Protein AF-A0A6A4NNN2-F1 (afdb_monomer)

Sequence (58 aa):
MKASMEYLLYNARVDVIFQGHVHAYERFTRVYKGKGNKCGPIYITIGDGGNREGLATK

Nearest PDB structures (foldseek):
  6gja-assembly1_A  TM=9.794E-01  e=1.237E-04  Triticum aestivum
  6gj2-assembly1_A  TM=9.791E-01  e=1.980E-04  Triticum aestivum
  6gj9-assembly1_A  TM=9.787E-01  e=2.117E-04  Triticum aestivum
  6git-assembly1_A  TM=9.796E-01  e=2.117E-04  Triticum aestivum
  6giz-assembly1_A  TM=9.791E-01  e=2.422E-04  Triticum aestivum

Radius of gyration: 12.99 Å; Cα contacts (8 Å, |Δi|>4): 95; chains: 1; bounding box: 31×17×33 Å

Solvent-accessible surface area (backbone atoms only — not comparable to full-atom values): 3546 Å² total; per-residue (Å²): 110,62,90,79,43,51,64,58,45,47,74,69,58,43,64,68,46,82,41,54,89,52,26,41,78,47,75,55,70,34,37,49,97,92,36,83,30,98,73,27,28,28,45,32,35,64,25,53,81,75,58,96,87,54,68,69,76,134

Foldseek 3Di:
DCVVCLVVCLVVQAAEDEEADALDWDWDAFDGPRDHDPSHHIYIYDNVPPDPVHHDDD

Organism: Lupinus albus (NCBI:txid3870)

Mean predicted aligned error: 2.44 Å

InterPro domains:
  IPR029052 Metallo-dependent phosphatase-like [G3DSA:3.60.21.10] (1-58)
  IPR029052 Metallo-dependent phosphatase-like [SSF56300] (5-56)
  IPR039331 Purple acid phosphatase-like [PTHR22953] (1-57)

Secondary structure (DSSP, 8-state):
-HHHHHHHHHHTT--EEEE-SSSSEEEPPSEETTEE-TTSPEEEEE--S--TT-SPP-

Structure (mmCIF, N/CA/C/O backbone):
data_AF-A0A6A4NNN2-F1
#
_entry.id   AF-A0A6A4NNN2-F1
#
loop_
_atom_site.group_PDB
_atom_site.id
_atom_site.type_symbol
_atom_site.label_atom_id
_atom_site.label_alt_id
_atom_site.label_comp_id
_atom_site.label_asym_id
_atom_site.label_entity_id
_atom_site.label_seq_id
_atom_site.pdbx_PDB_ins_code
_atom_site.Cartn_x
_atom_site.Cartn_y
_atom_site.Cartn_z
_atom_site.occupancy
_atom_site.B_iso_or_equiv
_atom_site.auth_seq_id
_atom_site.auth_comp_id
_atom_site.auth_asym_id
_atom_site.auth_atom_id
_atom_site.pdbx_PDB_model_num
ATOM 1 N N . MET A 1 1 ? -6.950 10.599 -6.350 1.00 92.12 1 MET A N 1
ATOM 2 C CA . MET A 1 1 ? -7.361 9.218 -5.996 1.00 92.12 1 MET A CA 1
ATOM 3 C C . MET A 1 1 ? -7.497 9.008 -4.488 1.00 92.12 1 MET A C 1
ATOM 5 O O . MET A 1 1 ? -8.607 8.744 -4.045 1.00 92.12 1 MET A O 1
ATOM 9 N N . LYS A 1 2 ? -6.424 9.160 -3.690 1.00 94.00 2 LYS A N 1
ATOM 10 C CA . LYS A 1 2 ? -6.434 8.864 -2.241 1.00 94.00 2 LYS A CA 1
ATOM 11 C C . LYS A 1 2 ? -7.591 9.519 -1.472 1.00 94.00 2 LYS A C 1
ATOM 13 O O . LYS A 1 2 ? -8.378 8.804 -0.873 1.00 94.00 2 LYS A O 1
ATOM 18 N N . ALA A 1 3 ? -7.740 10.845 -1.548 1.00 95.50 3 ALA A N 1
ATOM 19 C CA . ALA A 1 3 ? -8.774 11.574 -0.801 1.00 95.50 3 ALA A CA 1
ATOM 20 C C . ALA A 1 3 ? -10.207 11.072 -1.070 1.00 95.50 3 ALA A C 1
ATOM 22 O O . ALA A 1 3 ? -11.035 11.071 -0.167 1.00 95.50 3 ALA A O 1
ATOM 23 N N . SER A 1 4 ? -10.483 10.614 -2.293 1.00 97.81 4 SER A N 1
ATOM 24 C CA . SER A 1 4 ? -11.802 10.123 -2.698 1.00 97.81 4 SER A CA 1
ATOM 25 C C . SER A 1 4 ? -12.052 8.671 -2.278 1.00 97.81 4 SER A C 1
ATOM 27 O O . SER A 1 4 ? -13.177 8.328 -1.939 1.00 97.81 4 SER A O 1
ATOM 29 N N . MET A 1 5 ? -11.025 7.812 -2.307 1.00 98.00 5 MET A N 1
ATOM 30 C CA . MET A 1 5 ? -11.179 6.352 -2.173 1.00 98.00 5 MET A CA 1
ATOM 31 C C . MET A 1 5 ? -10.734 5.792 -0.816 1.00 98.00 5 MET A C 1
ATOM 33 O O . MET A 1 5 ? -11.227 4.748 -0.399 1.00 98.00 5 MET A O 1
ATOM 37 N N . GLU A 1 6 ? -9.825 6.465 -0.104 1.00 97.88 6 GLU A N 1
ATOM 38 C CA . GLU A 1 6 ? -9.204 5.939 1.124 1.00 97.88 6 GLU A CA 1
ATOM 39 C C . GLU A 1 6 ? -10.244 5.600 2.205 1.00 97.88 6 GLU A C 1
ATOM 41 O O . GLU A 1 6 ? -10.113 4.586 2.885 1.00 97.88 6 GLU A O 1
ATOM 46 N N . TYR A 1 7 ? -11.311 6.399 2.327 1.00 98.12 7 TYR A N 1
ATOM 47 C CA . TYR A 1 7 ? -12.413 6.131 3.260 1.00 98.12 7 TYR A CA 1
ATOM 48 C C . TYR A 1 7 ? -13.183 4.848 2.913 1.00 98.12 7 TYR A C 1
ATOM 50 O O . TYR A 1 7 ? -13.439 4.024 3.790 1.00 98.12 7 TYR A O 1
ATOM 58 N N . LEU A 1 8 ? -13.518 4.662 1.633 1.00 98.44 8 LEU A N 1
ATOM 59 C CA . LEU A 1 8 ? -14.237 3.484 1.150 1.00 98.44 8 LEU A CA 1
ATOM 60 C C . LEU A 1 8 ? -13.418 2.208 1.381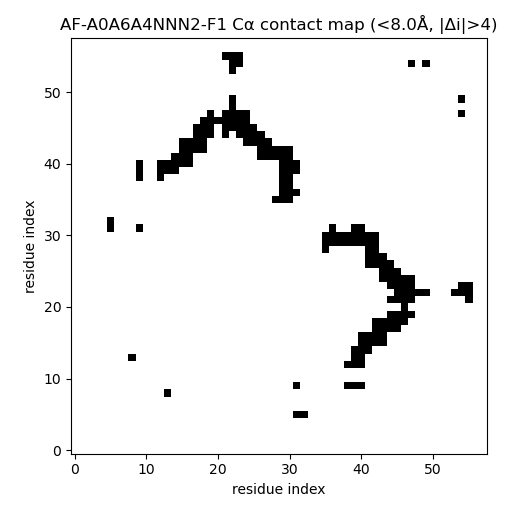 1.00 98.44 8 LEU A C 1
ATOM 62 O O . LEU A 1 8 ? -13.930 1.243 1.942 1.00 98.44 8 LEU A O 1
ATOM 66 N N . LEU A 1 9 ? -12.137 2.224 0.999 1.00 98.31 9 LEU A N 1
ATOM 67 C CA . LEU A 1 9 ? -11.243 1.067 1.125 1.00 98.31 9 LEU A CA 1
ATOM 68 C C . LEU A 1 9 ? -10.973 0.702 2.591 1.00 98.31 9 LEU A C 1
ATOM 70 O O . LEU A 1 9 ? -10.938 -0.477 2.939 1.00 98.31 9 LEU A O 1
ATOM 74 N N . TYR A 1 10 ? -10.839 1.706 3.462 1.00 98.31 10 TYR A N 1
ATOM 75 C CA . TYR A 1 10 ? -10.716 1.488 4.902 1.00 98.31 10 TYR A CA 1
ATOM 76 C C . TYR A 1 10 ? -11.971 0.820 5.484 1.00 98.31 10 TYR A C 1
ATOM 78 O O . TYR A 1 10 ? -11.865 -0.170 6.207 1.00 98.31 10 TYR A O 1
ATOM 86 N N . ASN A 1 11 ? -13.166 1.308 5.134 1.00 98.12 11 ASN A N 1
ATOM 87 C CA . ASN A 1 11 ? -14.427 0.729 5.611 1.00 98.12 11 ASN A CA 1
ATOM 88 C C . ASN A 1 11 ? -14.682 -0.681 5.068 1.00 98.12 11 ASN A C 1
ATOM 90 O O . ASN A 1 11 ? -15.255 -1.510 5.773 1.00 98.12 11 ASN A O 1
ATOM 94 N N . ALA A 1 12 ? -14.222 -0.965 3.849 1.00 98.44 12 ALA A N 1
ATOM 9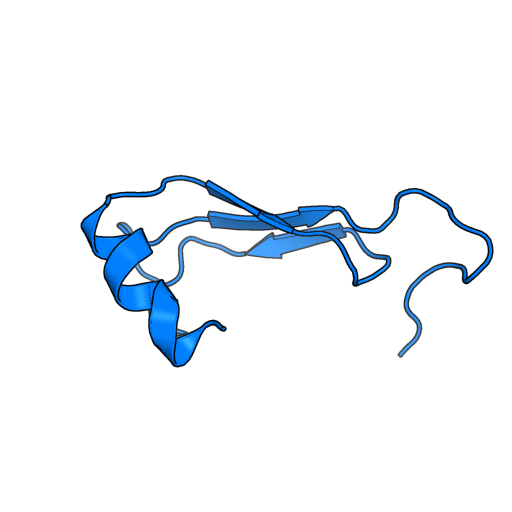5 C CA . ALA A 1 12 ? -14.253 -2.301 3.264 1.00 98.44 12 ALA A CA 1
ATOM 96 C C . ALA A 1 12 ? -13.232 -3.269 3.895 1.00 98.44 12 ALA A C 1
ATOM 98 O O . ALA A 1 12 ? -13.199 -4.436 3.519 1.00 98.44 12 ALA A O 1
ATOM 99 N N . ARG A 1 13 ? -12.418 -2.805 4.859 1.00 97.81 13 ARG A N 1
ATOM 100 C CA . ARG A 1 13 ? -11.376 -3.584 5.546 1.00 97.81 13 ARG A CA 1
ATOM 101 C C . ARG A 1 13 ? -10.359 -4.205 4.590 1.00 97.81 13 ARG A C 1
ATOM 103 O O . ARG A 1 13 ? -9.957 -5.348 4.766 1.00 97.81 13 ARG A O 1
ATOM 110 N N . VAL A 1 14 ? -9.927 -3.444 3.586 1.00 98.31 14 VAL A N 1
ATOM 111 C CA . VAL A 1 14 ? -8.819 -3.870 2.724 1.00 98.31 14 VAL A CA 1
ATOM 112 C C . VAL A 1 14 ? -7.560 -4.070 3.574 1.00 98.31 14 VAL A C 1
ATOM 114 O O . VAL A 1 14 ? -7.148 -3.168 4.302 1.00 98.31 14 VAL A O 1
ATOM 117 N N . ASP A 1 15 ? -6.936 -5.243 3.468 1.00 98.38 15 ASP A N 1
ATOM 118 C CA . ASP A 1 15 ? -5.727 -5.570 4.228 1.00 98.38 15 ASP A CA 1
ATOM 119 C C . ASP A 1 15 ? -4.451 -5.013 3.590 1.00 98.38 15 ASP A C 1
ATOM 121 O O . ASP A 1 15 ? -3.583 -4.476 4.286 1.00 98.38 15 ASP A O 1
ATOM 125 N N . VAL A 1 16 ? -4.333 -5.132 2.264 1.00 98.19 16 VAL A N 1
ATOM 126 C CA . VAL A 1 16 ? -3.134 -4.760 1.502 1.00 98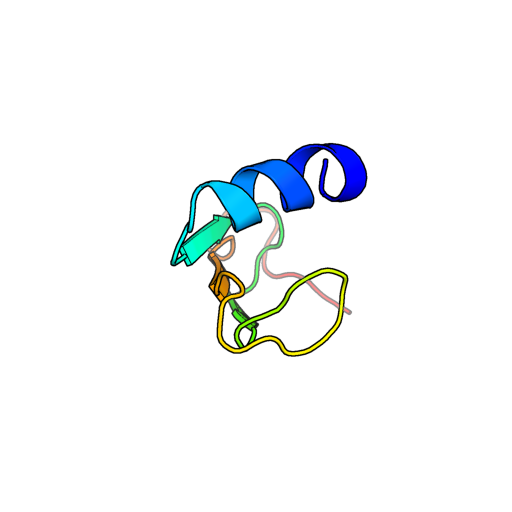.19 16 VAL A CA 1
ATOM 127 C C . VAL A 1 16 ? -3.526 -4.102 0.181 1.00 98.19 16 VAL A C 1
ATOM 129 O O . VAL A 1 16 ? -4.448 -4.551 -0.497 1.00 98.19 16 VAL A O 1
ATOM 132 N N . ILE A 1 17 ? -2.805 -3.045 -0.189 1.00 98.25 17 ILE A N 1
ATOM 133 C CA . ILE A 1 17 ? -2.922 -2.339 -1.466 1.00 98.25 17 ILE A CA 1
ATOM 134 C C . ILE A 1 17 ? -1.574 -2.437 -2.180 1.00 98.25 17 ILE A C 1
ATOM 136 O O . ILE A 1 17 ? -0.558 -1.982 -1.652 1.00 98.25 17 ILE A O 1
ATOM 140 N N . PHE A 1 18 ? -1.583 -3.008 -3.384 1.00 98.38 18 PHE A N 1
ATOM 141 C CA . PHE A 1 18 ? -0.424 -3.072 -4.273 1.00 98.38 18 PHE 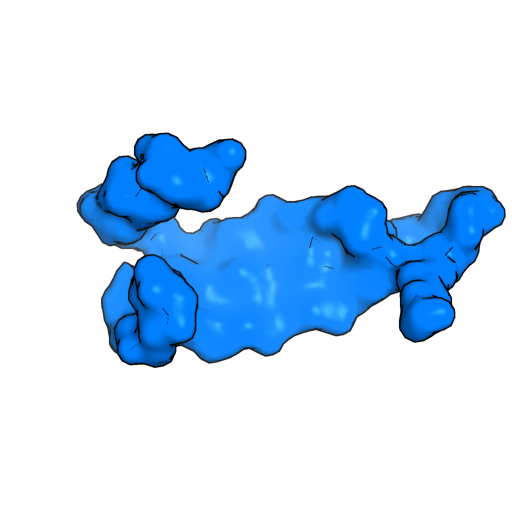A CA 1
ATOM 142 C C . PHE A 1 18 ? -0.515 -1.982 -5.340 1.00 98.38 18 PHE A C 1
ATOM 144 O O . PHE A 1 18 ? -1.572 -1.785 -5.942 1.00 98.38 18 PHE A O 1
ATOM 151 N N . GLN A 1 19 ? 0.592 -1.287 -5.583 1.00 97.44 19 GLN A N 1
A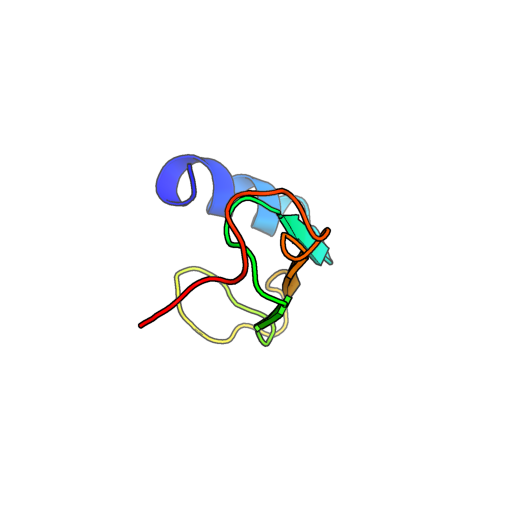TOM 152 C CA . GLN A 1 19 ? 0.685 -0.230 -6.589 1.00 97.44 19 GLN A CA 1
ATOM 153 C C . GLN A 1 19 ? 2.031 -0.267 -7.320 1.00 97.44 19 GLN A C 1
ATOM 155 O O . GLN A 1 19 ? 3.038 -0.686 -6.759 1.00 97.44 19 GLN A O 1
ATOM 160 N N . GLY A 1 20 ? 2.037 0.1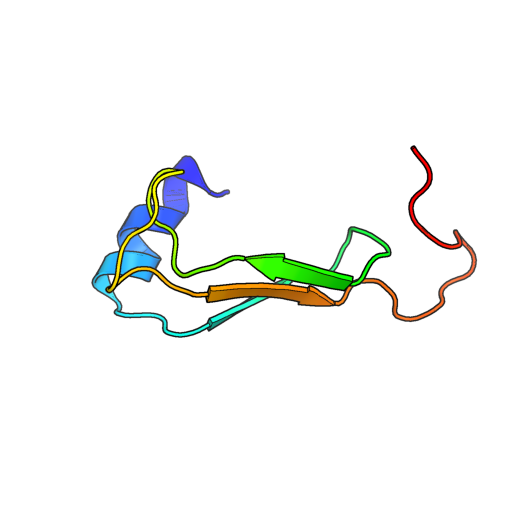68 -8.580 1.00 97.38 20 GLY A N 1
ATOM 161 C CA . GLY A 1 20 ? 3.249 0.331 -9.387 1.00 97.38 20 GLY A CA 1
ATOM 162 C C . GLY A 1 20 ? 3.605 1.806 -9.576 1.00 97.38 20 GLY A C 1
ATOM 163 O O . GLY A 1 20 ? 3.523 2.597 -8.638 1.00 97.38 20 GLY A O 1
ATOM 164 N N . HIS A 1 21 ? 3.924 2.177 -10.819 1.00 97.31 21 HIS A N 1
ATOM 165 C CA . HIS A 1 21 ? 4.260 3.532 -11.279 1.00 97.31 21 HIS A CA 1
ATOM 166 C C . HIS A 1 21 ? 5.616 4.067 -10.801 1.00 97.31 21 HIS A C 1
ATOM 168 O O . HIS A 1 21 ? 6.450 4.391 -11.636 1.00 97.31 21 HIS A O 1
ATOM 174 N N . VAL A 1 22 ? 5.875 4.129 -9.494 1.00 97.81 22 VAL A N 1
ATOM 175 C CA . VAL A 1 22 ? 7.210 4.502 -8.998 1.00 97.81 22 VAL A CA 1
ATOM 176 C C . VAL A 1 22 ? 8.139 3.301 -9.147 1.00 97.81 22 VAL A C 1
ATOM 178 O O . VAL A 1 22 ? 7.849 2.236 -8.608 1.00 97.81 22 VAL A O 1
ATOM 181 N N . HI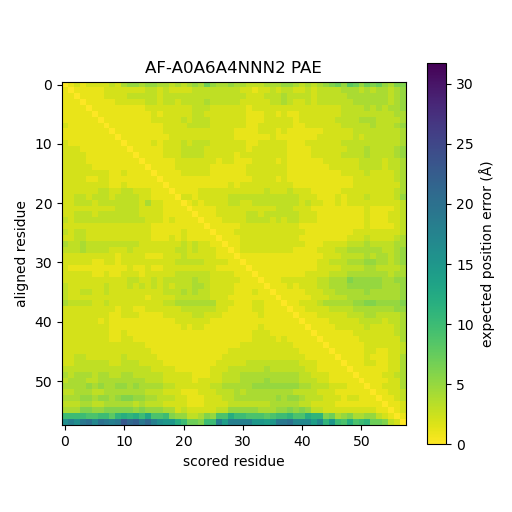S A 1 23 ? 9.257 3.467 -9.857 1.00 98.06 23 HIS A N 1
ATOM 182 C CA . HIS A 1 23 ? 10.244 2.407 -10.101 1.00 98.06 23 HIS A CA 1
ATOM 183 C C . HIS A 1 23 ? 11.148 2.167 -8.888 1.00 98.06 23 HIS A C 1
ATOM 185 O O . HIS A 1 23 ? 12.362 2.374 -8.932 1.00 98.06 23 HIS A O 1
ATOM 191 N N . ALA A 1 24 ? 10.523 1.774 -7.785 1.00 97.69 24 ALA A N 1
ATOM 192 C CA . ALA A 1 24 ? 11.158 1.379 -6.543 1.00 97.69 24 ALA A CA 1
ATOM 193 C C . ALA A 1 24 ? 10.240 0.417 -5.779 1.00 97.69 24 ALA A C 1
ATOM 195 O O . ALA A 1 24 ? 9.021 0.397 -5.984 1.00 97.69 24 ALA A O 1
ATOM 196 N N . TYR A 1 25 ? 10.835 -0.326 -4.852 1.00 98.12 25 TYR A N 1
ATOM 197 C CA . TYR A 1 25 ? 10.103 -1.065 -3.838 1.00 98.12 25 TYR A CA 1
ATOM 198 C C . TYR A 1 25 ? 9.946 -0.227 -2.566 1.00 98.12 25 TYR A C 1
ATOM 200 O O . TYR A 1 25 ? 10.931 0.240 -1.991 1.00 98.12 25 TYR A O 1
ATOM 208 N N . GLU A 1 26 ? 8.711 -0.093 -2.080 1.00 98.06 26 GLU A N 1
ATOM 209 C CA . GLU A 1 26 ? 8.413 0.553 -0.799 1.00 98.06 26 GLU A CA 1
ATOM 210 C C . GLU A 1 26 ? 7.291 -0.177 -0.061 1.00 98.06 26 GLU A C 1
ATOM 212 O O . GLU A 1 26 ? 6.327 -0.647 -0.663 1.00 98.06 26 GLU A O 1
ATOM 217 N N . ARG A 1 27 ? 7.370 -0.228 1.272 1.00 98.12 27 ARG A N 1
ATOM 218 C CA . ARG A 1 27 ? 6.318 -0.794 2.123 1.00 98.12 27 ARG A CA 1
ATOM 219 C C . ARG A 1 27 ? 6.104 0.067 3.355 1.00 98.12 27 ARG A C 1
ATOM 221 O O . ARG A 1 27 ? 7.020 0.254 4.156 1.00 98.12 27 ARG A O 1
ATOM 228 N N . PHE A 1 28 ? 4.869 0.506 3.557 1.00 96.19 28 PHE A N 1
ATOM 229 C CA . PHE A 1 28 ? 4.482 1.268 4.741 1.00 96.19 28 PHE A CA 1
ATOM 230 C C . PHE A 1 28 ? 4.016 0.356 5.879 1.00 96.19 28 PHE A C 1
ATOM 232 O O . PHE A 1 28 ? 3.614 -0.793 5.682 1.00 96.19 28 PHE A O 1
ATOM 239 N N . THR A 1 29 ? 4.034 0.888 7.101 1.00 96.88 29 THR A N 1
ATOM 240 C CA . THR A 1 29 ? 3.220 0.328 8.186 1.00 96.88 29 THR A CA 1
ATOM 241 C C . THR A 1 29 ? 1.737 0.566 7.883 1.00 96.88 29 THR A C 1
ATOM 243 O O . THR A 1 29 ? 1.385 1.319 6.973 1.00 96.88 29 THR A O 1
ATOM 246 N N . ARG A 1 30 ? 0.838 -0.079 8.635 1.00 98.25 30 ARG A N 1
ATOM 247 C CA . ARG A 1 30 ? -0.600 0.153 8.468 1.00 98.25 30 ARG A CA 1
ATOM 248 C C . ARG A 1 30 ? -0.928 1.634 8.689 1.00 98.25 30 ARG A C 1
ATOM 250 O O . ARG A 1 30 ? -0.620 2.189 9.749 1.00 98.25 30 ARG A O 1
ATOM 257 N N . VAL A 1 31 ? -1.547 2.269 7.695 1.00 97.62 31 VAL A N 1
ATOM 258 C CA . VAL A 1 31 ? -1.762 3.723 7.657 1.00 97.62 31 VAL A CA 1
ATOM 259 C C . VAL A 1 31 ? -3.189 4.052 7.234 1.00 97.62 31 VAL A C 1
ATOM 261 O O . VAL A 1 31 ? -3.768 3.397 6.372 1.00 97.62 31 VAL A O 1
ATOM 264 N N . TYR A 1 32 ? -3.749 5.106 7.821 1.00 98.00 32 TYR A N 1
ATOM 265 C CA . TYR A 1 32 ? -5.005 5.710 7.385 1.00 98.00 32 TYR A CA 1
ATOM 266 C C . TYR A 1 32 ? -4.945 7.223 7.597 1.00 98.00 32 TYR A C 1
ATOM 268 O O . TYR A 1 32 ? -4.537 7.686 8.666 1.00 98.00 32 TYR A O 1
ATOM 276 N N . LYS A 1 33 ? -5.308 8.008 6.574 1.00 96.81 33 LYS A N 1
ATOM 277 C CA . LYS A 1 33 ? -5.256 9.483 6.596 1.00 96.81 33 LYS A CA 1
ATOM 278 C C . LYS A 1 33 ? -3.888 10.031 7.023 1.00 96.81 33 LYS A C 1
ATOM 280 O O . LYS A 1 33 ? -3.784 11.005 7.764 1.00 96.81 33 LYS A O 1
ATOM 285 N N . GLY A 1 34 ? -2.826 9.365 6.566 1.00 95.56 34 GLY A N 1
ATOM 286 C CA . GLY A 1 34 ? -1.437 9.760 6.830 1.00 95.56 34 GLY A CA 1
ATOM 287 C C . GLY A 1 34 ? -0.947 9.491 8.255 1.00 95.56 34 GLY A C 1
ATOM 288 O O . GLY A 1 34 ? 0.141 9.934 8.605 1.00 95.56 34 GLY A O 1
ATOM 289 N N . LYS A 1 35 ? -1.715 8.770 9.078 1.00 97.19 35 LYS A N 1
ATOM 290 C CA . LYS A 1 35 ? -1.324 8.394 10.441 1.00 97.19 35 LYS A CA 1
ATOM 291 C C . LYS A 1 35 ? -1.277 6.878 10.582 1.00 97.19 35 LYS A C 1
ATOM 293 O O . LYS A 1 35 ? -2.074 6.173 9.962 1.00 97.19 35 LYS A O 1
ATOM 298 N N . GLY A 1 36 ? -0.362 6.386 11.416 1.00 97.50 36 GLY A N 1
ATOM 299 C CA . GLY A 1 36 ? -0.303 4.970 11.771 1.00 97.50 36 GLY A CA 1
ATOM 300 C C . GLY A 1 36 ? -1.628 4.515 12.383 1.00 97.50 36 GLY A C 1
ATOM 301 O O . GLY A 1 36 ? -2.143 5.151 13.303 1.00 97.50 36 GLY A O 1
ATOM 302 N N . ASN A 1 37 ? -2.198 3.435 11.857 1.00 98.00 37 ASN A N 1
ATOM 303 C CA . ASN A 1 37 ? -3.494 2.919 12.284 1.00 98.00 37 ASN A CA 1
ATOM 304 C C . ASN A 1 37 ? -3.483 1.390 12.212 1.00 98.00 37 ASN A C 1
ATOM 306 O O . ASN A 1 37 ? -3.282 0.834 11.141 1.00 98.00 37 ASN A O 1
ATOM 310 N N . LYS A 1 38 ? -3.749 0.702 13.329 1.00 96.94 38 LYS A N 1
ATOM 311 C CA . LYS A 1 38 ? -3.727 -0.773 13.400 1.00 96.94 38 LYS A CA 1
ATOM 312 C C . LYS A 1 38 ? -4.744 -1.461 12.478 1.00 96.94 38 LYS A C 1
ATOM 314 O O . LYS A 1 38 ? -4.530 -2.612 12.121 1.00 96.94 38 LYS A O 1
ATOM 319 N N . CYS A 1 39 ? -5.808 -0.766 12.090 1.00 97.06 39 CYS A N 1
ATOM 320 C CA . CYS A 1 39 ? -6.846 -1.239 11.176 1.00 97.06 39 CYS A CA 1
ATOM 321 C C . CYS A 1 39 ? -6.677 -0.693 9.750 1.00 97.06 39 CYS A C 1
ATOM 323 O O . CYS A 1 39 ? -7.479 -1.017 8.881 1.00 97.06 39 CYS A O 1
ATOM 325 N N . GLY A 1 40 ? -5.675 0.157 9.500 1.00 98.06 40 GLY A N 1
ATOM 326 C CA . GLY A 1 40 ? -5.388 0.652 8.157 1.00 98.06 40 GLY A CA 1
ATOM 327 C C . GLY A 1 40 ? -4.836 -0.450 7.242 1.00 98.06 40 GLY A C 1
ATOM 328 O O . GLY A 1 40 ? -4.243 -1.417 7.7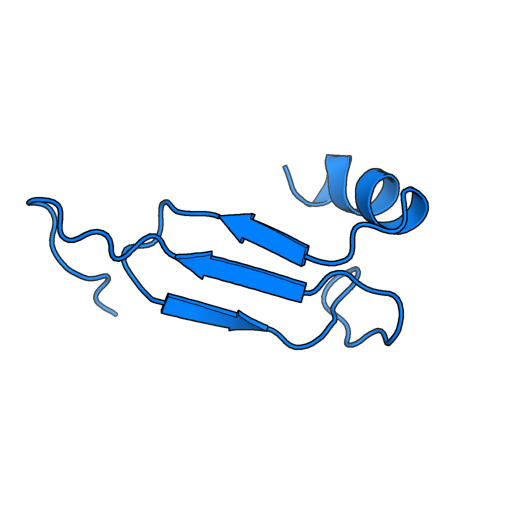46 1.00 98.06 40 GLY A O 1
ATOM 329 N N . PRO A 1 41 ? -4.986 -0.304 5.915 1.00 98.25 41 PRO A N 1
ATOM 330 C CA . PRO A 1 41 ? -4.308 -1.168 4.958 1.00 98.25 41 PRO A CA 1
ATOM 331 C C . PRO A 1 41 ? -2.790 -0.966 5.010 1.00 98.25 41 PRO A C 1
ATOM 333 O O . PRO A 1 41 ? -2.282 0.094 5.401 1.00 98.25 41 PRO A O 1
ATOM 336 N N . ILE A 1 42 ? -2.062 -1.988 4.573 1.00 98.38 42 ILE A N 1
ATOM 337 C CA . ILE A 1 42 ? -0.644 -1.891 4.224 1.00 98.38 42 ILE A CA 1
ATOM 338 C C . ILE A 1 42 ? -0.552 -1.446 2.763 1.00 98.38 42 ILE A C 1
ATOM 340 O O . ILE A 1 42 ? -1.155 -2.065 1.893 1.00 98.38 42 ILE A O 1
ATOM 344 N N . TYR A 1 43 ? 0.222 -0.399 2.487 1.00 98.19 43 TYR A N 1
ATOM 345 C CA . TYR A 1 43 ? 0.526 0.033 1.121 1.00 98.19 43 TYR A CA 1
ATOM 346 C C . TYR A 1 43 ? 1.893 -0.510 0.711 1.00 98.19 43 TYR A C 1
ATOM 348 O O . TYR A 1 43 ? 2.867 -0.337 1.454 1.00 98.19 43 TYR A O 1
ATOM 356 N N . ILE A 1 44 ? 1.952 -1.163 -0.450 1.00 98.56 44 ILE A N 1
ATOM 357 C CA . ILE A 1 44 ? 3.177 -1.722 -1.025 1.00 98.56 44 ILE A CA 1
ATOM 358 C C . ILE A 1 44 ? 3.330 -1.217 -2.459 1.00 98.56 44 ILE A C 1
ATOM 360 O O . ILE A 1 44 ? 2.478 -1.475 -3.312 1.00 98.56 44 ILE A O 1
ATOM 364 N N . THR A 1 45 ? 4.428 -0.515 -2.718 1.00 98.50 45 THR A N 1
ATOM 365 C CA . THR A 1 45 ? 4.856 -0.132 -4.061 1.00 98.50 45 THR A CA 1
ATOM 366 C C . THR A 1 45 ? 5.795 -1.207 -4.603 1.00 98.50 45 THR A C 1
ATOM 368 O O . THR A 1 45 ? 6.775 -1.548 -3.948 1.00 98.50 45 THR A O 1
ATOM 371 N N . ILE A 1 46 ? 5.467 -1.745 -5.776 1.00 98.44 46 ILE A N 1
ATOM 372 C CA . ILE A 1 46 ? 6.202 -2.783 -6.521 1.00 98.44 46 ILE A CA 1
ATOM 373 C C . ILE A 1 46 ? 6.331 -2.366 -7.994 1.00 98.44 46 ILE A C 1
ATOM 375 O O . ILE A 1 46 ? 5.978 -3.107 -8.912 1.00 98.44 46 ILE A O 1
ATOM 379 N N . GLY A 1 47 ? 6.718 -1.111 -8.234 1.00 98.44 47 GLY A N 1
ATOM 380 C CA . GLY A 1 47 ? 6.839 -0.568 -9.591 1.00 98.44 47 GLY A CA 1
ATOM 381 C C . GLY A 1 47 ? 8.215 -0.777 -10.224 1.00 98.44 47 GLY A C 1
ATOM 382 O O . GLY A 1 47 ? 8.436 -0.363 -11.357 1.00 98.44 47 GLY A O 1
ATOM 383 N N . ASP A 1 48 ? 9.139 -1.431 -9.531 1.00 97.81 48 ASP A N 1
ATOM 384 C CA . ASP A 1 48 ? 10.524 -1.708 -9.924 1.00 97.81 48 ASP A CA 1
ATOM 385 C C . ASP A 1 48 ? 10.680 -2.912 -10.873 1.00 97.81 48 ASP A C 1
ATOM 387 O O . ASP A 1 48 ? 11.675 -3.631 -10.842 1.00 97.81 48 ASP A O 1
ATOM 391 N N . GLY A 1 49 ? 9.729 -3.102 -11.792 1.00 98.06 49 GLY A N 1
ATOM 392 C CA . GLY A 1 49 ? 9.711 -4.221 -12.744 1.00 98.06 49 GLY A CA 1
ATOM 393 C C . GLY A 1 49 ? 10.802 -4.208 -13.830 1.00 98.06 49 GLY A C 1
ATOM 394 O O . GLY A 1 49 ? 10.825 -5.106 -14.665 1.00 98.06 49 GLY A O 1
ATOM 395 N N . GLY A 1 50 ? 11.687 -3.204 -13.853 1.00 97.75 50 GLY A N 1
ATOM 396 C CA . GLY A 1 50 ? 12.865 -3.181 -14.733 1.00 97.75 50 GLY A CA 1
ATOM 397 C C . GLY A 1 50 ? 12.625 -2.684 -16.163 1.00 97.75 50 GLY A C 1
ATOM 398 O O . GLY A 1 50 ? 13.299 -3.133 -17.089 1.00 97.75 50 GLY A O 1
ATOM 399 N N . ASN A 1 51 ? 11.674 -1.769 -16.379 1.00 98.06 51 ASN A N 1
ATOM 400 C CA . ASN A 1 51 ? 11.496 -1.162 -17.702 1.00 98.06 51 ASN A CA 1
ATOM 401 C C . ASN A 1 51 ? 12.640 -0.180 -18.058 1.00 98.06 51 ASN A C 1
ATOM 403 O O . ASN A 1 51 ? 13.467 0.187 -17.222 1.00 98.06 51 ASN A O 1
ATOM 407 N N . ARG A 1 52 ? 12.678 0.255 -19.327 1.00 97.88 52 ARG A N 1
ATOM 408 C CA . ARG A 1 52 ? 13.765 1.068 -19.910 1.00 97.88 52 ARG A CA 1
ATOM 409 C C . ARG A 1 52 ? 13.977 2.429 -19.234 1.00 97.88 52 ARG A C 1
ATOM 411 O O . ARG A 1 52 ? 15.040 3.014 -19.412 1.00 97.88 52 ARG A O 1
ATOM 418 N N . GLU A 1 53 ? 12.996 2.952 -18.505 1.00 97.31 53 GLU A N 1
ATOM 419 C CA . GLU A 1 53 ? 13.114 4.253 -17.836 1.00 97.31 53 GLU A CA 1
ATOM 420 C C . GLU A 1 53 ? 14.051 4.195 -16.616 1.00 97.31 53 GLU A C 1
ATOM 422 O O . GLU A 1 53 ? 14.537 5.233 -16.177 1.00 97.31 53 GLU A O 1
ATOM 427 N N . GLY A 1 54 ? 14.368 2.996 -16.112 1.00 96.88 54 GLY A N 1
ATOM 428 C CA . GLY A 1 54 ? 15.293 2.804 -14.994 1.00 96.88 54 GLY A CA 1
ATOM 429 C C . GLY A 1 54 ? 14.654 3.035 -13.621 1.00 96.88 54 GLY A C 1
ATOM 430 O O . GLY A 1 54 ? 13.441 3.190 -13.501 1.00 96.88 54 GLY A O 1
ATOM 431 N N . LEU A 1 55 ? 15.475 2.999 -12.567 1.00 97.75 55 LEU A N 1
ATOM 432 C CA . LEU A 1 55 ? 15.023 3.183 -11.182 1.00 97.75 55 LEU A CA 1
ATOM 433 C C . LEU A 1 55 ? 14.704 4.651 -10.882 1.00 97.75 55 LEU A C 1
ATOM 435 O O . LEU A 1 55 ? 15.310 5.556 -11.455 1.00 97.75 55 LEU A O 1
ATOM 439 N N . ALA A 1 56 ? 13.798 4.882 -9.930 1.00 95.12 56 ALA A N 1
ATOM 440 C CA . ALA A 1 56 ? 13.512 6.227 -9.444 1.00 95.12 56 ALA A CA 1
ATOM 441 C C . ALA A 1 56 ? 14.768 6.852 -8.803 1.00 95.12 56 ALA A C 1
ATOM 443 O O . ALA A 1 56 ? 15.358 6.285 -7.881 1.00 95.12 56 ALA A O 1
ATOM 444 N N . THR A 1 57 ? 15.172 8.027 -9.286 1.00 90.69 57 THR A N 1
ATOM 445 C CA . THR A 1 57 ? 16.277 8.817 -8.725 1.00 90.69 57 THR A CA 1
ATOM 446 C C . THR A 1 57 ? 15.740 9.935 -7.833 1.00 90.69 57 THR A C 1
ATOM 448 O O . THR A 1 57 ? 14.589 10.345 -7.972 1.00 90.69 57 THR A O 1
ATOM 451 N N . LYS A 1 58 ? 16.571 10.412 -6.901 1.00 72.06 58 LYS A N 1
ATOM 452 C CA . LYS A 1 58 ? 16.252 11.577 -6.063 1.00 72.06 58 LYS A CA 1
ATOM 453 C C . LYS A 1 58 ? 16.197 12.872 -6.860 1.00 72.06 58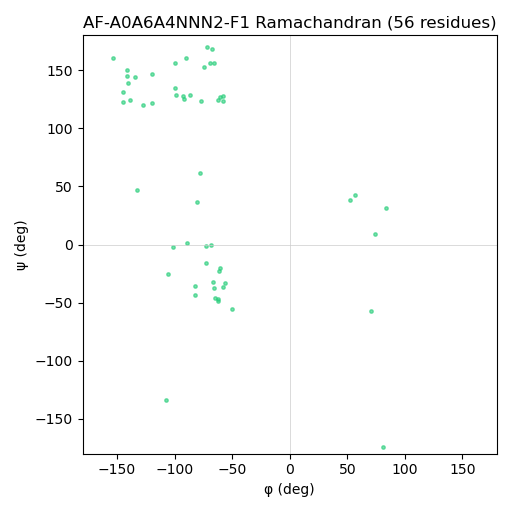 LYS A C 1
ATOM 455 O O . LYS A 1 58 ? 17.003 12.998 -7.809 1.00 72.06 58 LYS A O 1
#

pLDDT: mean 97.01, std 3.61, range [72.06, 98.56]